Protein AF-A0A1E5IKQ6-F1 (afdb_monomer)

Sequence (135 aa):
MLVIFIKSCLIFHFSVSKIVLIKHIKYKVLSLKETKKMTLHEVLGFAAGSISMISFMPQVYKTWKIKSAKDVSIQMFILYTTSTFLWIIYGFFSNPKQPAIYMPNTVVLFLSITQVILKIKYDRRDKKAQKLKDN

Secondary structure (DSSP, 8-state):
-HHHHHHHHHHHHHHHHHHHHHHHHHHHHTTTT---PPPHHHHHHHHHHHHHHHHHHHHHHHHHHHT--TT--HHHHHHHHHHHHHHHHHHHHH-TT-HHHHHHHHHHHHHHHHHHHHHHHHHHHHHHHHHHH--

pLDDT: mean 79.87, std 16.92, range [45.34, 96.69]

Foldseek 3Di:
DVVVVVVVLVVVLVVVCVVLVVVVCVVVVVVPDDPDDQDPVLVVLQVVLVVLLVVLVVVLVVLVVVLHCPVPDLVVLVVLLVVLVVQLVCCCPVPVVRCSRNSSSVSSNVSSVSSNVSHVVSVVVVVVVVVVVVD

Mean predicted aligned error: 9.2 Å

Nearest PDB structures (foldseek):
  5nnv-assembly1_A  TM=3.806E-01  e=9.270E+00  Bacillus subtilis subsp. subtilis str. 168

Radius of gyration: 18.61 Å; Cα contacts (8 Å, |Δi|>4): 87; chains: 1; bounding box: 40×23×64 Å

InterPro domains:
  IPR006603 PQ-loop repeat [PF04193] (41-97)

Solvent-accessible surface area (backbone atoms only — not comparable to full-atom values): 7266 Å² total; per-residue (Å²): 108,65,71,54,46,52,48,45,49,50,49,42,47,53,48,51,47,45,52,52,43,51,52,47,43,53,59,42,64,76,52,75,82,68,89,77,72,87,46,73,67,52,52,50,32,44,49,55,29,49,52,54,43,58,68,52,48,60,56,49,50,48,33,62,73,72,64,45,35,85,92,54,64,60,65,60,33,49,52,47,29,54,50,25,51,49,41,30,52,48,23,52,73,77,37,68,90,46,55,45,58,22,56,38,29,53,54,44,29,53,54,26,51,50,41,46,52,49,34,56,52,30,52,53,51,54,54,52,57,50,57,64,71,77,107

Organism: Endomicrobium trichonymphae (NCBI:txid1408204)

Structure (mmCIF, N/CA/C/O backbone):
data_AF-A0A1E5IKQ6-F1
#
_entry.id   AF-A0A1E5IKQ6-F1
#
loop_
_atom_site.group_PDB
_atom_site.id
_atom_site.type_symbol
_atom_site.label_atom_id
_atom_site.label_alt_id
_atom_site.label_comp_id
_atom_site.label_asym_id
_atom_site.label_entity_id
_atom_site.label_seq_id
_atom_site.pdbx_PDB_ins_code
_atom_site.Cartn_x
_atom_site.Cartn_y
_atom_site.Cartn_z
_atom_site.occupancy
_atom_site.B_iso_or_equiv
_atom_site.auth_seq_id
_atom_site.auth_comp_id
_atom_site.auth_asym_id
_atom_site.auth_atom_id
_atom_si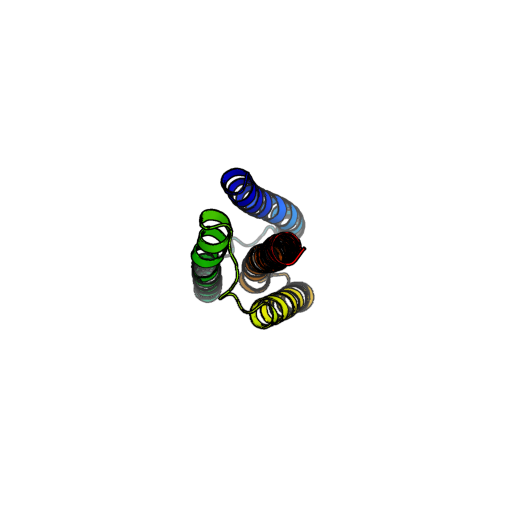te.pdbx_PDB_model_num
ATOM 1 N N . MET A 1 1 ? -16.697 10.843 0.343 1.00 45.34 1 MET A N 1
ATOM 2 C CA . MET A 1 1 ? -15.343 10.912 0.945 1.00 45.34 1 MET A CA 1
ATOM 3 C C . MET A 1 1 ? -14.410 9.762 0.547 1.00 45.34 1 MET A C 1
ATOM 5 O O . MET A 1 1 ? -13.370 10.090 0.015 1.00 45.34 1 MET A O 1
ATOM 9 N N . LEU A 1 2 ? -14.712 8.457 0.709 1.00 47.72 2 LEU A N 1
ATOM 10 C CA . LEU A 1 2 ? -13.787 7.401 0.221 1.00 47.72 2 LEU A CA 1
ATOM 11 C C . LEU A 1 2 ? -13.898 7.113 -1.274 1.00 47.72 2 LEU A C 1
ATOM 13 O O . LEU A 1 2 ? -12.893 6.835 -1.889 1.00 47.72 2 LEU A O 1
ATOM 17 N N . VAL A 1 3 ? -15.068 7.250 -1.900 1.00 47.50 3 VAL A N 1
ATOM 18 C CA . VAL A 1 3 ? -15.133 7.237 -3.377 1.00 47.50 3 VAL A CA 1
ATOM 19 C C . VAL A 1 3 ? -14.344 8.418 -3.954 1.00 47.50 3 VAL A C 1
ATOM 21 O O . VAL A 1 3 ? -13.674 8.272 -4.965 1.00 47.50 3 VAL A O 1
ATOM 24 N N . ILE A 1 4 ? -14.351 9.560 -3.254 1.00 51.94 4 ILE A N 1
ATOM 25 C CA . ILE A 1 4 ? -13.492 10.711 -3.558 1.00 51.94 4 ILE A CA 1
ATOM 26 C C . ILE A 1 4 ? -12.031 10.366 -3.266 1.00 51.94 4 ILE A C 1
ATOM 28 O O . ILE A 1 4 ? -11.209 10.659 -4.099 1.00 51.94 4 ILE A O 1
ATOM 32 N N . PHE A 1 5 ? -11.705 9.677 -2.171 1.00 55.28 5 PHE A N 1
ATOM 33 C CA . PHE A 1 5 ? -10.342 9.259 -1.827 1.00 55.28 5 PHE A CA 1
ATOM 34 C C . PHE A 1 5 ? -9.781 8.180 -2.765 1.00 55.28 5 PHE A C 1
ATOM 36 O O . PHE A 1 5 ? -8.622 8.252 -3.123 1.00 55.28 5 PHE A O 1
ATOM 43 N N . ILE A 1 6 ? -10.587 7.218 -3.218 1.00 55.28 6 ILE A N 1
ATOM 44 C CA . ILE A 1 6 ? -10.227 6.206 -4.220 1.00 55.28 6 ILE A CA 1
ATOM 45 C C . ILE A 1 6 ? -10.099 6.872 -5.586 1.00 55.28 6 ILE A C 1
ATOM 47 O O . ILE A 1 6 ? -9.119 6.622 -6.275 1.00 55.28 6 ILE A O 1
ATOM 51 N N . LYS A 1 7 ? -11.020 7.774 -5.962 1.00 53.00 7 LYS A N 1
ATOM 52 C CA . LYS A 1 7 ? -10.835 8.633 -7.139 1.00 53.00 7 LYS A CA 1
ATOM 53 C C . LYS A 1 7 ? -9.589 9.500 -6.993 1.00 53.00 7 LYS A C 1
ATOM 55 O O . LYS A 1 7 ? -8.869 9.624 -7.962 1.00 53.00 7 LYS A O 1
ATOM 60 N N . SER A 1 8 ? -9.278 10.027 -5.813 1.00 48.84 8 SER A N 1
ATOM 61 C CA . SER A 1 8 ? -8.071 10.804 -5.529 1.00 48.84 8 SER A CA 1
ATOM 62 C C . SER A 1 8 ? -6.824 9.933 -5.518 1.00 48.84 8 SER A C 1
ATOM 64 O O . SER A 1 8 ? -5.802 10.421 -5.948 1.00 48.84 8 SER A O 1
ATOM 66 N N . CYS A 1 9 ? -6.882 8.662 -5.113 1.00 49.69 9 CYS A N 1
ATOM 67 C CA . CYS A 1 9 ? -5.793 7.690 -5.224 1.00 49.69 9 CYS A CA 1
ATOM 68 C C . CYS A 1 9 ? -5.597 7.242 -6.671 1.00 49.69 9 CYS A C 1
ATOM 70 O O . CYS A 1 9 ? -4.464 7.043 -7.078 1.00 49.69 9 CYS A O 1
ATOM 72 N N . LEU A 1 10 ? -6.666 7.133 -7.464 1.00 56.94 10 LEU A N 1
ATOM 73 C CA . LEU A 1 10 ? -6.601 6.914 -8.909 1.00 56.94 10 LEU A CA 1
ATOM 74 C C . LEU A 1 10 ? -6.054 8.157 -9.622 1.00 56.94 10 LEU A C 1
ATOM 76 O O . LEU A 1 10 ? -5.162 8.034 -10.447 1.00 56.94 10 LEU A O 1
ATOM 80 N N . ILE A 1 11 ? -6.511 9.359 -9.266 1.00 57.28 11 ILE A N 1
ATOM 81 C CA . ILE A 1 11 ? -5.989 10.645 -9.752 1.00 57.28 11 ILE A CA 1
ATOM 82 C C . ILE A 1 11 ? -4.540 10.823 -9.299 1.00 57.28 11 ILE A C 1
ATOM 84 O O . ILE A 1 11 ? -3.726 11.284 -10.079 1.00 57.28 11 ILE A O 1
ATOM 88 N N . PHE A 1 12 ? -4.184 10.416 -8.082 1.00 55.34 12 PHE A N 1
ATOM 89 C CA . PHE A 1 12 ? -2.821 10.427 -7.559 1.00 55.34 12 PHE A CA 1
ATOM 90 C C . PHE A 1 12 ? -1.963 9.364 -8.244 1.00 55.34 12 PHE A C 1
ATOM 92 O O . PHE A 1 12 ? -0.827 9.654 -8.582 1.00 55.34 12 PHE A O 1
ATOM 99 N N . HIS A 1 13 ? -2.502 8.184 -8.559 1.00 57.78 13 HIS A N 1
ATOM 100 C CA . HIS A 1 13 ? -1.867 7.215 -9.446 1.00 57.78 13 HIS A CA 1
ATOM 101 C C . HIS A 1 13 ? -1.620 7.851 -10.811 1.00 57.78 13 HIS A C 1
ATOM 103 O O . HIS A 1 13 ? -0.499 7.780 -11.285 1.00 57.78 13 HIS A O 1
ATOM 109 N N . PHE A 1 14 ? -2.589 8.552 -11.407 1.00 58.12 14 PHE A N 1
ATOM 110 C CA . PHE A 1 14 ? -2.395 9.281 -12.662 1.00 58.12 14 PHE A CA 1
ATOM 111 C C . PHE A 1 14 ? -1.416 10.460 -12.527 1.00 58.12 14 PHE A C 1
ATOM 113 O O . PHE A 1 14 ? -0.665 10.710 -13.461 1.00 58.12 14 PHE A O 1
ATOM 120 N N . SER A 1 15 ? -1.362 11.158 -11.391 1.00 53.94 15 SER A N 1
ATOM 121 C CA . SER A 1 15 ? -0.500 12.328 -11.154 1.00 53.94 15 SER A CA 1
ATOM 122 C C . SER A 1 15 ? 0.934 11.948 -10.800 1.00 53.94 15 SER A C 1
ATOM 124 O O . SER A 1 15 ? 1.864 12.528 -11.346 1.00 53.94 15 SER A O 1
ATOM 126 N N . VAL A 1 16 ? 1.146 10.943 -9.951 1.00 53.75 16 VAL A N 1
ATOM 127 C CA . VAL A 1 16 ? 2.465 10.352 -9.695 1.00 53.75 16 VAL A CA 1
ATOM 128 C C . VAL A 1 16 ? 2.931 9.578 -10.910 1.00 53.75 16 VAL A C 1
ATOM 130 O O . VAL A 1 16 ? 4.085 9.738 -11.288 1.00 53.75 16 VAL A O 1
ATOM 133 N N . SER A 1 17 ? 2.041 8.858 -11.603 1.00 53.09 17 SER A N 1
ATOM 134 C CA . SER A 1 17 ? 2.364 8.328 -12.928 1.00 53.09 17 SER A CA 1
ATOM 135 C C . SER A 1 17 ? 2.744 9.454 -13.868 1.00 53.09 17 SER A C 1
ATOM 137 O O . SER A 1 17 ? 3.720 9.271 -14.558 1.00 53.09 17 SER A O 1
ATOM 139 N N . LYS A 1 18 ? 2.093 10.629 -13.868 1.00 53.22 18 LYS A N 1
ATOM 140 C CA . LYS A 1 18 ? 2.504 11.792 -14.678 1.00 53.22 18 LYS A CA 1
ATOM 141 C C . LYS A 1 18 ? 3.843 12.389 -14.247 1.00 53.22 18 LYS A C 1
ATOM 143 O O . LYS A 1 18 ? 4.625 12.717 -15.118 1.00 53.22 18 LYS A O 1
ATOM 148 N N . ILE A 1 19 ? 4.151 12.526 -12.958 1.00 58.19 19 ILE A N 1
ATOM 149 C CA . ILE A 1 19 ? 5.435 13.073 -12.474 1.00 58.19 19 ILE A CA 1
ATOM 150 C C . ILE A 1 19 ? 6.582 12.100 -12.768 1.00 58.19 19 ILE A C 1
ATOM 152 O O . ILE A 1 19 ? 7.631 12.505 -13.269 1.00 58.19 19 ILE A O 1
ATOM 156 N N . VAL A 1 20 ? 6.365 10.807 -12.517 1.00 58.62 20 VAL A N 1
ATOM 157 C CA . VAL A 1 20 ? 7.281 9.728 -12.899 1.00 58.62 20 VAL A CA 1
ATO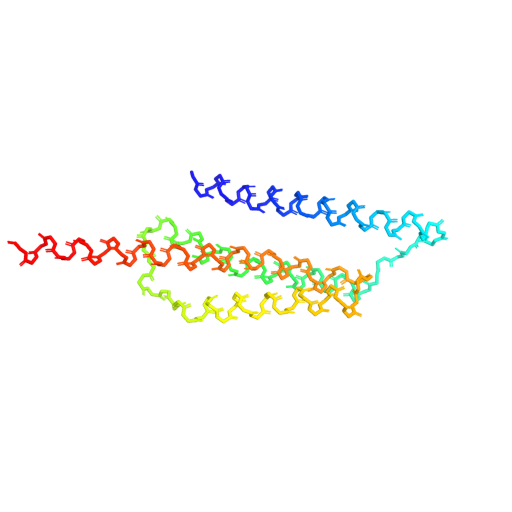M 158 C C . VAL A 1 20 ? 7.386 9.658 -14.413 1.00 58.62 20 VAL A C 1
ATOM 160 O O . VAL A 1 20 ? 8.496 9.570 -14.904 1.00 58.62 20 VAL A O 1
ATOM 163 N N . LEU A 1 21 ? 6.288 9.790 -15.157 1.00 53.88 21 LEU A N 1
ATOM 164 C CA . LEU A 1 21 ? 6.254 9.864 -16.618 1.00 53.88 21 LEU A CA 1
ATOM 165 C C . LEU A 1 21 ? 6.963 11.115 -17.125 1.00 53.88 21 LEU A C 1
ATOM 167 O O . LEU A 1 21 ? 7.616 11.010 -18.134 1.00 53.88 21 LEU A O 1
ATOM 171 N N . ILE A 1 22 ? 6.918 12.267 -16.456 1.00 59.22 22 ILE A N 1
ATOM 172 C CA . ILE A 1 22 ? 7.655 13.481 -16.846 1.00 59.22 22 ILE A CA 1
ATOM 173 C C . ILE A 1 22 ? 9.149 13.279 -16.599 1.00 59.22 22 ILE A C 1
ATOM 175 O O . ILE A 1 22 ? 9.960 13.600 -17.463 1.00 59.22 22 ILE A O 1
ATOM 179 N N . LYS A 1 23 ? 9.534 12.680 -15.465 1.00 60.72 23 LYS A N 1
ATOM 180 C CA . LYS A 1 23 ? 10.924 12.268 -15.214 1.00 60.72 23 LYS A CA 1
ATOM 181 C C . LYS A 1 23 ? 11.372 11.219 -16.233 1.00 60.72 23 LYS A C 1
ATOM 183 O O . LYS A 1 23 ? 12.447 11.345 -16.803 1.00 60.72 23 LYS A O 1
ATOM 188 N N . HIS A 1 24 ? 1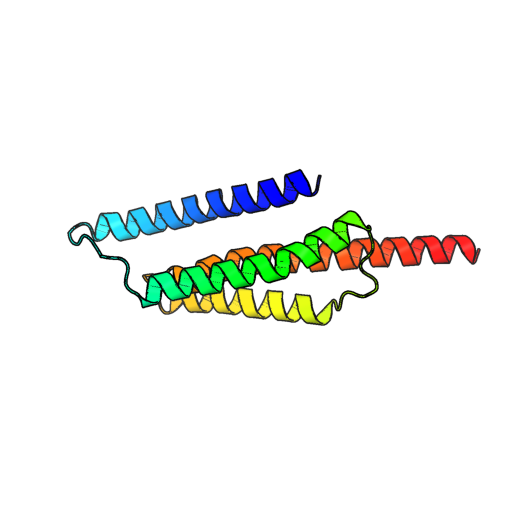0.534 10.231 -16.512 1.00 56.16 24 HIS A N 1
ATOM 189 C CA . HIS A 1 24 ? 10.777 9.152 -17.459 1.00 56.16 24 HIS A CA 1
ATOM 190 C C . HIS A 1 24 ? 10.798 9.673 -18.895 1.00 56.16 24 HIS A C 1
ATOM 192 O O . HIS A 1 24 ? 11.643 9.241 -19.652 1.00 56.16 24 HIS A O 1
ATOM 198 N N . ILE A 1 25 ? 9.964 10.651 -19.258 1.00 57.06 25 ILE A N 1
ATOM 199 C CA . ILE A 1 25 ? 9.994 11.398 -20.518 1.00 57.06 25 ILE A CA 1
ATOM 200 C C . ILE A 1 25 ? 11.280 12.200 -20.568 1.00 57.06 25 ILE A C 1
ATOM 202 O O . ILE A 1 25 ? 11.903 12.186 -21.601 1.00 57.06 25 ILE A O 1
ATOM 206 N N . LYS A 1 26 ? 11.763 12.820 -19.490 1.00 59.31 26 LYS A N 1
ATOM 207 C CA . LYS A 1 26 ? 13.067 13.498 -19.499 1.00 59.31 26 LYS A CA 1
ATOM 208 C C . LYS A 1 26 ? 14.222 12.508 -19.727 1.00 59.31 26 LYS A C 1
ATOM 210 O O . LYS A 1 26 ? 15.077 12.769 -20.563 1.00 59.31 26 LYS A O 1
ATOM 215 N N . TYR A 1 27 ? 14.200 11.343 -19.071 1.00 56.66 27 TYR A N 1
ATOM 216 C CA . TYR A 1 27 ? 15.156 10.245 -19.299 1.00 56.66 27 TYR A CA 1
ATOM 217 C C . TYR A 1 27 ? 15.013 9.590 -20.688 1.00 56.66 27 TYR A C 1
ATOM 219 O O . TYR A 1 27 ? 16.001 9.145 -21.262 1.00 56.66 27 TYR A O 1
ATOM 227 N N . LYS A 1 28 ? 13.796 9.542 -21.240 1.00 49.62 28 LYS A N 1
ATOM 228 C CA . LYS A 1 28 ? 13.452 8.951 -22.542 1.00 49.62 28 LYS A CA 1
ATOM 229 C C . LYS A 1 28 ? 13.685 9.927 -23.693 1.00 49.62 28 LYS A C 1
ATOM 231 O O . LYS A 1 28 ? 14.123 9.477 -24.737 1.00 49.62 28 LYS A O 1
ATOM 236 N N . VAL A 1 29 ? 13.479 11.231 -23.476 1.00 53.34 29 VAL A N 1
ATOM 237 C CA . VAL A 1 29 ? 13.814 12.374 -24.349 1.00 53.34 29 VAL A CA 1
ATOM 238 C C . VAL A 1 29 ? 15.325 12.441 -24.551 1.00 53.34 29 VAL A C 1
ATOM 240 O O . VAL A 1 29 ? 15.783 12.592 -25.676 1.00 53.34 29 VAL A O 1
ATOM 243 N N . LEU A 1 30 ? 16.098 12.173 -23.492 1.00 52.34 30 LEU A N 1
ATOM 244 C CA . LEU A 1 30 ? 17.551 11.979 -23.566 1.00 52.34 30 LEU A CA 1
ATOM 245 C C . LEU A 1 30 ? 17.980 10.662 -24.254 1.00 52.34 30 LEU A C 1
ATOM 247 O O . LEU A 1 30 ? 19.164 10.452 -24.484 1.00 52.34 30 LEU A O 1
ATOM 251 N N . SER A 1 31 ? 17.034 9.774 -24.574 1.00 48.25 31 SER A N 1
ATOM 252 C CA . SER A 1 31 ? 17.244 8.447 -25.170 1.00 48.25 31 SER A CA 1
ATOM 253 C C . SER A 1 31 ? 16.460 8.266 -26.488 1.00 48.25 31 SER A C 1
ATOM 255 O O . SER A 1 31 ? 16.291 7.131 -26.942 1.00 48.25 31 SER A O 1
ATOM 257 N N . LEU A 1 32 ? 15.951 9.352 -27.098 1.00 55.78 32 LEU A N 1
ATOM 258 C CA . LEU A 1 32 ? 15.088 9.333 -28.294 1.00 55.78 32 LEU A CA 1
ATOM 259 C C . LEU A 1 32 ? 15.842 8.939 -29.564 1.00 55.78 32 LEU A C 1
ATOM 261 O O . LEU A 1 32 ? 16.041 9.749 -30.467 1.00 55.78 32 LEU A O 1
ATOM 265 N N . LYS A 1 33 ? 16.209 7.668 -29.677 1.00 45.62 33 LYS A N 1
ATOM 266 C CA . LYS A 1 33 ? 16.419 7.063 -30.993 1.00 45.62 33 LYS A CA 1
ATOM 267 C C . LYS A 1 33 ? 15.969 5.613 -31.130 1.00 45.62 33 LYS A C 1
ATOM 269 O O . LYS A 1 33 ? 16.111 5.067 -32.213 1.00 45.62 33 LYS A O 1
ATOM 274 N N . GLU A 1 34 ? 15.342 5.01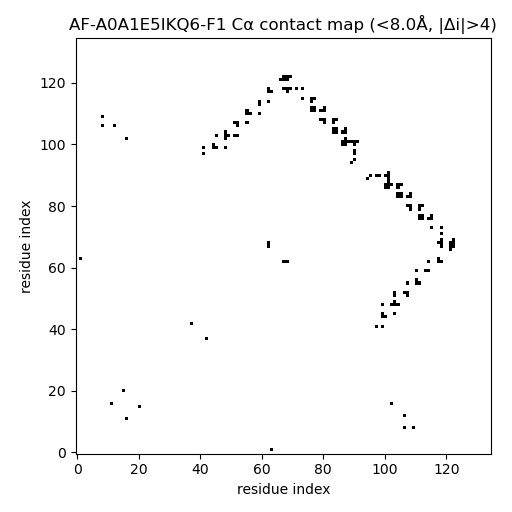9 -30.113 1.00 49.72 34 GLU A N 1
ATOM 275 C CA . GLU A 1 34 ? 14.744 3.686 -30.254 1.00 49.72 34 GLU A CA 1
ATOM 276 C C . GLU A 1 34 ? 13.278 3.636 -29.813 1.00 49.72 34 GLU A C 1
ATOM 278 O O . GLU A 1 34 ? 12.919 3.854 -28.651 1.00 49.72 34 GLU A O 1
ATOM 283 N N . THR A 1 35 ? 12.411 3.293 -30.762 1.00 48.12 35 THR A N 1
ATOM 284 C CA . THR A 1 35 ? 11.033 2.850 -30.550 1.00 48.12 35 THR A CA 1
ATOM 285 C C . THR A 1 35 ? 11.038 1.488 -29.850 1.00 48.12 35 THR A C 1
ATOM 287 O O . THR A 1 35 ? 10.894 0.434 -30.464 1.00 48.12 35 THR A O 1
ATOM 290 N N . LYS A 1 36 ? 11.217 1.498 -28.526 1.00 57.03 36 LYS A N 1
ATOM 291 C CA . LYS A 1 36 ? 11.217 0.282 -27.703 1.00 57.03 36 LYS A CA 1
ATOM 292 C C . LYS A 1 36 ? 9.835 -0.395 -27.746 1.00 57.03 36 LYS A C 1
ATOM 294 O O . LYS A 1 36 ? 8.879 0.114 -27.158 1.00 57.03 36 LYS A O 1
ATOM 299 N N . LYS A 1 37 ? 9.728 -1.538 -28.435 1.00 61.16 37 LYS A N 1
ATOM 300 C CA . LYS A 1 37 ? 8.590 -2.473 -28.326 1.00 61.16 37 LYS A CA 1
ATOM 301 C C . LYS A 1 37 ? 8.436 -2.898 -26.860 1.00 61.16 37 LYS A C 1
ATOM 303 O O . LYS A 1 37 ? 9.437 -3.231 -26.227 1.00 61.16 37 LYS A O 1
ATOM 308 N N . MET A 1 38 ? 7.204 -2.913 -26.338 1.00 65.06 38 MET A N 1
ATOM 309 C CA . MET A 1 38 ? 6.937 -3.508 -25.022 1.00 65.06 38 MET A CA 1
ATOM 310 C C . MET A 1 38 ? 7.327 -4.982 -25.055 1.00 65.06 38 MET A C 1
ATOM 312 O O . MET A 1 38 ? 6.859 -5.737 -25.909 1.00 65.06 38 MET A O 1
ATOM 316 N N . THR A 1 39 ? 8.198 -5.379 -24.136 1.00 84.25 39 THR A N 1
ATOM 317 C CA . THR A 1 39 ? 8.625 -6.775 -24.019 1.00 84.25 39 THR A CA 1
ATOM 318 C C . THR A 1 39 ? 7.566 -7.589 -23.275 1.00 84.25 39 THR A C 1
ATOM 320 O O . THR A 1 39 ? 6.812 -7.048 -22.464 1.00 84.25 39 THR A O 1
ATOM 323 N N . LEU A 1 40 ? 7.523 -8.906 -23.499 1.00 86.94 40 LEU A N 1
ATOM 324 C CA . LEU A 1 40 ? 6.621 -9.805 -22.765 1.00 86.94 40 LEU A CA 1
ATOM 325 C C . LEU A 1 40 ? 6.785 -9.661 -21.238 1.00 86.94 40 LEU A C 1
ATOM 327 O O . LEU A 1 40 ? 5.797 -9.649 -20.509 1.00 86.94 40 LEU A O 1
ATOM 331 N N . HIS A 1 41 ? 8.019 -9.466 -20.762 1.00 82.12 41 HIS A N 1
ATOM 332 C CA . HIS A 1 41 ? 8.318 -9.224 -19.348 1.00 82.12 41 HIS A CA 1
ATOM 333 C C . HIS A 1 41 ? 7.662 -7.947 -18.806 1.00 82.12 41 HIS A C 1
ATOM 335 O O . HIS A 1 41 ? 7.141 -7.954 -17.692 1.00 82.12 41 HIS A O 1
ATOM 341 N N . GLU A 1 42 ? 7.648 -6.859 -19.582 1.00 82.44 42 GLU A N 1
ATOM 342 C CA . GLU A 1 42 ? 6.999 -5.606 -19.176 1.00 82.44 42 GLU A CA 1
ATOM 343 C C . GLU A 1 42 ? 5.478 -5.786 -19.077 1.00 82.44 42 GLU A C 1
ATOM 345 O O . GLU A 1 42 ? 4.874 -5.345 -18.099 1.00 82.44 42 GLU A O 1
ATOM 350 N N . VAL A 1 43 ? 4.867 -6.497 -20.031 1.00 85.31 43 VAL A N 1
ATOM 351 C CA . VAL A 1 43 ? 3.426 -6.805 -20.008 1.00 85.31 43 VAL A CA 1
ATOM 352 C C . VAL A 1 43 ? 3.066 -7.657 -18.792 1.00 85.31 43 VAL A C 1
ATOM 354 O O . VAL A 1 43 ? 2.133 -7.318 -18.064 1.00 85.31 43 VAL A O 1
ATOM 357 N N . LEU A 1 44 ? 3.826 -8.724 -18.528 1.00 88.88 44 LEU A N 1
ATOM 358 C CA . LEU A 1 44 ? 3.611 -9.586 -17.365 1.00 88.88 44 LEU A CA 1
ATOM 359 C C . LEU A 1 44 ? 3.789 -8.823 -16.048 1.00 88.88 44 LEU A C 1
ATOM 361 O O . LEU A 1 44 ? 2.973 -8.980 -15.142 1.00 88.88 44 LEU A O 1
ATOM 365 N N . GLY A 1 45 ? 4.799 -7.955 -15.949 1.00 86.56 45 GLY A N 1
ATOM 366 C CA . GLY A 1 45 ? 5.026 -7.130 -14.763 1.00 86.56 45 GLY A CA 1
ATOM 367 C C . GLY A 1 45 ? 3.864 -6.173 -14.481 1.00 86.56 45 GLY A C 1
ATOM 368 O O . GLY A 1 45 ? 3.378 -6.098 -13.351 1.00 86.56 45 GLY A O 1
ATOM 369 N N . PHE A 1 46 ? 3.349 -5.492 -15.509 1.00 82.50 46 PHE A N 1
ATOM 370 C CA . PHE A 1 46 ? 2.174 -4.630 -15.355 1.00 82.50 46 PHE A CA 1
ATOM 371 C C . PHE A 1 46 ? 0.891 -5.415 -15.060 1.00 82.50 46 PHE A C 1
ATOM 373 O O . PHE A 1 46 ? 0.083 -4.963 -14.244 1.00 82.50 46 PHE A O 1
ATOM 380 N N . ALA A 1 47 ? 0.704 -6.590 -15.665 1.00 87.00 47 ALA A N 1
ATOM 381 C CA . ALA A 1 47 ? -0.439 -7.456 -15.386 1.00 87.00 47 ALA A CA 1
ATOM 382 C C . ALA A 1 47 ? -0.419 -7.955 -13.931 1.00 87.00 47 ALA A C 1
ATOM 384 O O . ALA A 1 47 ? -1.398 -7.773 -13.206 1.00 87.00 47 ALA A O 1
ATOM 385 N N . ALA A 1 48 ? 0.714 -8.490 -13.467 1.00 87.19 48 ALA A N 1
ATOM 386 C CA . ALA A 1 48 ? 0.898 -8.938 -12.086 1.00 87.19 48 ALA A CA 1
ATOM 387 C C . ALA A 1 48 ? 0.692 -7.793 -11.082 1.00 87.19 48 ALA A C 1
ATOM 389 O O . ALA A 1 48 ? 0.006 -7.951 -10.066 1.00 87.19 48 ALA A O 1
ATOM 390 N N . GLY A 1 49 ? 1.224 -6.610 -11.397 1.00 85.44 49 GLY A N 1
ATOM 391 C CA . GLY A 1 49 ? 1.011 -5.403 -10.611 1.00 85.44 49 GLY A CA 1
ATOM 392 C C . GLY A 1 49 ? -0.460 -4.983 -10.524 1.00 85.44 49 GLY A C 1
ATOM 393 O O . GLY A 1 49 ? -0.951 -4.642 -9.446 1.00 85.44 49 GLY A O 1
ATOM 394 N N . SER A 1 50 ? -1.185 -5.060 -11.641 1.00 82.69 50 SER A N 1
ATOM 395 C CA . SER A 1 50 ? -2.609 -4.714 -11.713 1.00 82.69 50 SER A CA 1
ATOM 396 C C . SER A 1 50 ? -3.474 -5.691 -10.919 1.00 82.69 50 SER A C 1
ATOM 398 O O . SER A 1 50 ? -4.335 -5.263 -10.152 1.00 82.69 50 SER A O 1
ATOM 400 N N . ILE A 1 51 ? -3.207 -6.994 -11.041 1.00 87.19 51 ILE A N 1
ATOM 401 C CA . ILE A 1 51 ? -3.884 -8.036 -10.257 1.00 87.19 51 ILE A CA 1
ATOM 402 C C . ILE A 1 51 ? -3.640 -7.807 -8.764 1.00 87.19 51 ILE A C 1
ATOM 404 O O . ILE A 1 51 ? -4.586 -7.813 -7.981 1.00 87.19 51 ILE A O 1
ATOM 408 N N . SER A 1 52 ? -2.394 -7.520 -8.374 1.00 84.94 52 SER A N 1
ATOM 409 C CA . SER A 1 52 ? -2.049 -7.237 -6.976 1.00 84.94 52 SER A CA 1
ATOM 410 C C . SER A 1 52 ? -2.859 -6.062 -6.423 1.00 84.94 52 SER A C 1
ATOM 412 O O . SER A 1 52 ? -3.456 -6.173 -5.357 1.00 84.94 52 SER A O 1
ATOM 414 N N . MET A 1 53 ? -2.959 -4.958 -7.170 1.00 82.69 53 MET A N 1
ATOM 415 C CA . MET A 1 53 ? -3.788 -3.807 -6.794 1.00 82.69 53 MET A CA 1
ATOM 416 C C . MET A 1 53 ? -5.271 -4.182 -6.635 1.00 82.69 53 MET A C 1
ATOM 418 O O . MET A 1 53 ? -5.898 -3.808 -5.638 1.00 82.69 53 MET A O 1
ATOM 422 N N . ILE A 1 54 ? -5.832 -4.920 -7.601 1.00 84.56 54 ILE A N 1
ATOM 423 C CA . ILE A 1 54 ? -7.238 -5.347 -7.582 1.00 84.56 54 ILE A CA 1
ATOM 424 C C . ILE A 1 54 ? -7.517 -6.232 -6.365 1.00 84.56 54 ILE A C 1
ATOM 426 O O . ILE A 1 54 ? -8.580 -6.097 -5.773 1.00 84.56 54 ILE A O 1
ATOM 430 N N . SER A 1 55 ? -6.567 -7.056 -5.923 1.00 84.19 55 SER A N 1
ATOM 431 C CA . SER A 1 55 ? -6.734 -7.907 -4.738 1.00 84.19 55 SER A CA 1
ATOM 432 C C . SER A 1 55 ? -6.888 -7.118 -3.428 1.00 84.19 55 SER A C 1
ATOM 434 O O . SER A 1 55 ? -7.652 -7.527 -2.554 1.00 84.19 55 SER A O 1
ATOM 436 N N . PHE A 1 56 ? -6.229 -5.962 -3.273 1.00 81.69 56 PHE A N 1
ATOM 437 C CA . PHE A 1 56 ? -6.336 -5.148 -2.047 1.00 81.69 56 PHE A CA 1
ATOM 438 C C . PHE A 1 56 ? -7.563 -4.231 -2.017 1.00 81.69 56 PHE A C 1
ATOM 440 O O . PHE A 1 56 ? -8.065 -3.887 -0.941 1.00 81.69 56 PHE A O 1
ATOM 447 N N . MET A 1 57 ? -8.063 -3.821 -3.182 1.00 86.62 57 MET A N 1
ATOM 448 C CA . MET A 1 57 ? -9.126 -2.821 -3.280 1.00 86.62 57 MET A CA 1
ATOM 449 C C . MET A 1 57 ? -10.461 -3.246 -2.619 1.00 86.62 57 MET A C 1
ATOM 451 O O . MET A 1 57 ? -11.021 -2.429 -1.877 1.00 86.62 57 MET A O 1
ATOM 455 N N . PRO A 1 58 ? -10.965 -4.490 -2.781 1.00 88.25 58 PRO A N 1
ATOM 456 C CA . PRO A 1 58 ? -12.175 -4.963 -2.111 1.00 88.25 58 PRO A CA 1
ATOM 457 C C . PRO A 1 58 ? -12.084 -4.870 -0.591 1.00 88.25 58 PRO A C 1
ATOM 459 O O . PRO A 1 58 ? -13.055 -4.480 0.059 1.00 88.25 58 PRO A O 1
ATOM 462 N N . GLN A 1 59 ? -10.913 -5.169 -0.022 1.00 92.38 59 GLN A N 1
ATOM 463 C CA . GLN A 1 59 ? -10.709 -5.155 1.423 1.00 92.38 59 GLN A CA 1
ATOM 464 C C . GLN A 1 59 ? -10.778 -3.729 1.984 1.00 92.38 59 GLN A C 1
ATOM 466 O O . GLN A 1 59 ? -11.493 -3.481 2.957 1.00 92.38 59 GLN A O 1
ATOM 471 N N . VAL A 1 60 ? -10.108 -2.768 1.336 1.00 91.62 60 VAL A N 1
ATOM 472 C CA . VAL A 1 60 ? -10.166 -1.342 1.718 1.00 91.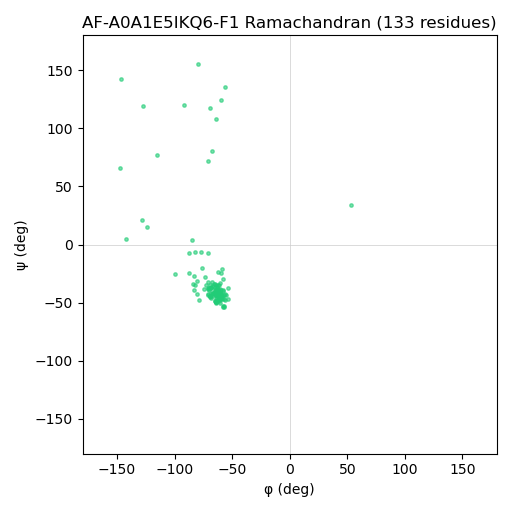62 60 VAL A CA 1
ATOM 473 C C . VAL A 1 60 ? -11.588 -0.798 1.584 1.00 91.62 60 VAL A C 1
ATOM 475 O O . VAL A 1 60 ? -12.102 -0.130 2.488 1.00 91.62 60 VAL A O 1
ATOM 478 N N . TYR A 1 61 ? -12.257 -1.124 0.475 1.00 91.44 61 TYR A N 1
ATOM 479 C CA . TYR A 1 61 ? -13.638 -0.722 0.237 1.00 91.44 61 TYR A CA 1
ATOM 480 C C . TYR A 1 61 ? -14.586 -1.283 1.302 1.00 91.44 61 TYR A C 1
ATOM 482 O O . TYR A 1 61 ? -15.381 -0.526 1.866 1.00 91.44 61 TYR A O 1
ATOM 490 N N . LYS A 1 62 ? -14.480 -2.579 1.624 1.00 92.50 62 LYS A N 1
ATOM 491 C CA . LYS A 1 62 ? -15.306 -3.240 2.639 1.00 92.50 62 LYS A CA 1
ATOM 492 C C . LYS A 1 62 ? -15.147 -2.564 3.996 1.00 92.50 62 LYS A C 1
ATOM 494 O O . LYS A 1 62 ? -16.151 -2.127 4.551 1.00 92.50 62 LYS A O 1
ATOM 499 N N . THR A 1 63 ? -13.914 -2.397 4.484 1.00 94.19 63 THR A N 1
ATOM 500 C CA . THR A 1 63 ? -13.620 -1.757 5.780 1.00 94.19 63 THR A CA 1
ATOM 501 C C . THR A 1 63 ? -14.221 -0.358 5.877 1.00 94.19 63 THR A C 1
ATOM 503 O O . THR A 1 63 ? -14.839 0.003 6.881 1.00 94.19 63 THR A O 1
ATOM 506 N N . TRP A 1 64 ? -14.110 0.435 4.811 1.00 92.62 64 TRP A N 1
ATOM 507 C CA . TRP A 1 64 ? -14.737 1.748 4.794 1.00 92.62 64 TRP A CA 1
ATOM 508 C C . TRP A 1 64 ? -16.261 1.699 4.692 1.00 92.62 64 TRP A C 1
ATOM 510 O O . TRP A 1 64 ? -16.920 2.544 5.301 1.00 92.62 64 TRP A O 1
ATOM 520 N N . LYS A 1 65 ? -16.837 0.778 3.913 1.00 92.31 65 LYS A N 1
ATOM 521 C CA . LYS A 1 65 ? -18.291 0.668 3.738 1.00 92.31 65 LYS A CA 1
ATOM 522 C C . LYS A 1 65 ? -18.957 0.301 5.060 1.00 92.31 65 LYS A C 1
ATOM 524 O O . LYS A 1 65 ? -19.872 0.998 5.483 1.00 92.31 65 LYS A O 1
ATOM 529 N N . ILE A 1 66 ? -18.444 -0.725 5.737 1.00 95.06 66 ILE A N 1
ATOM 530 C CA . ILE A 1 66 ? -19.015 -1.233 6.993 1.00 95.06 66 ILE A CA 1
ATOM 531 C C . ILE A 1 66 ? -18.577 -0.426 8.225 1.00 95.06 66 ILE A C 1
ATOM 533 O O . ILE A 1 66 ? -19.069 -0.664 9.322 1.00 95.06 66 ILE A O 1
ATOM 537 N N . LYS A 1 67 ? -17.650 0.532 8.061 1.00 93.31 67 LYS A N 1
ATOM 538 C CA . LYS A 1 67 ? -17.092 1.362 9.147 1.00 93.31 67 LYS A CA 1
ATOM 539 C C . LYS A 1 67 ? -16.533 0.537 10.311 1.00 93.31 67 LYS A C 1
ATOM 541 O O . LYS A 1 67 ? -16.645 0.949 11.465 1.00 93.31 67 LYS A O 1
ATOM 546 N N . SER A 1 68 ? -15.964 -0.622 10.005 1.00 93.25 68 SER A N 1
ATOM 547 C CA . SER A 1 68 ? -15.385 -1.538 10.979 1.00 93.25 68 SER A CA 1
ATOM 548 C C . SER A 1 68 ? -14.195 -2.255 10.363 1.00 93.25 68 SER A C 1
ATOM 550 O O . SER A 1 68 ? -14.203 -2.601 9.181 1.00 93.25 68 SER A O 1
ATOM 552 N N . ALA A 1 69 ? -13.169 -2.457 11.182 1.00 94.31 69 ALA A N 1
ATOM 553 C CA . ALA A 1 69 ? -11.941 -3.142 10.814 1.00 94.31 69 ALA A CA 1
ATOM 554 C C . ALA A 1 69 ? -11.588 -4.254 11.814 1.00 94.31 69 ALA A C 1
ATOM 556 O O . ALA A 1 69 ? -10.421 -4.627 11.912 1.00 94.31 69 ALA A O 1
ATOM 557 N N . LYS A 1 70 ? -12.564 -4.758 12.587 1.00 92.19 70 LYS A N 1
ATOM 558 C CA . LYS A 1 70 ? -12.323 -5.725 13.674 1.00 92.19 70 LYS A CA 1
ATOM 559 C C . LYS A 1 70 ? -11.541 -6.949 13.197 1.00 92.19 70 LYS A C 1
ATOM 561 O O . LYS A 1 70 ? -10.503 -7.245 13.775 1.00 92.19 70 LYS A O 1
ATOM 566 N N . ASP A 1 71 ? -11.946 -7.518 12.065 1.00 90.56 71 ASP A N 1
ATOM 567 C CA . ASP A 1 71 ? -11.347 -8.738 11.501 1.00 90.56 71 ASP A CA 1
ATOM 568 C C . ASP A 1 71 ? -10.102 -8.472 10.636 1.00 90.56 71 ASP A C 1
ATOM 570 O O . ASP A 1 71 ? -9.557 -9.375 10.006 1.00 90.56 71 ASP A O 1
ATOM 574 N N . VAL A 1 72 ? -9.651 -7.217 10.547 1.00 93.88 72 VAL A N 1
ATOM 575 C CA . VAL A 1 72 ? -8.489 -6.844 9.734 1.00 93.88 72 VAL A CA 1
ATOM 576 C C . VAL A 1 72 ? -7.227 -6.908 10.583 1.00 93.88 72 VAL A C 1
ATOM 578 O O . VAL A 1 72 ? -7.092 -6.161 11.553 1.00 93.88 72 VAL A O 1
ATOM 581 N N . SER A 1 73 ? -6.267 -7.745 10.186 1.00 95.06 73 SER A N 1
ATOM 582 C CA . SER A 1 73 ? -4.938 -7.772 10.804 1.00 95.06 73 SER A CA 1
ATOM 583 C C . SER A 1 73 ? -4.160 -6.499 10.464 1.00 95.06 73 SER A C 1
ATOM 585 O O . SER A 1 73 ? -3.843 -6.242 9.302 1.00 95.06 73 SER A O 1
ATOM 587 N N . ILE A 1 74 ? -3.816 -5.705 11.482 1.00 94.81 74 ILE A N 1
ATOM 588 C CA . ILE A 1 74 ? -2.972 -4.518 11.291 1.00 94.81 74 ILE A CA 1
ATOM 589 C C . ILE A 1 74 ? -1.533 -4.909 10.934 1.00 94.81 74 ILE A C 1
ATOM 591 O O . ILE A 1 74 ? -0.906 -4.246 10.112 1.00 94.81 74 ILE A O 1
ATOM 595 N N . GLN A 1 75 ? -1.033 -6.015 11.496 1.00 96.56 75 GLN A N 1
ATOM 596 C CA . GLN A 1 75 ? 0.322 -6.517 11.268 1.00 96.56 75 GLN A CA 1
ATOM 597 C C . GLN A 1 75 ? 0.543 -6.859 9.794 1.00 96.56 75 GLN A C 1
ATOM 599 O O . GLN A 1 75 ? 1.559 -6.474 9.222 1.00 96.56 75 GLN A O 1
ATOM 604 N N . MET A 1 76 ? -0.443 -7.502 9.159 1.00 95.06 76 MET A N 1
ATOM 605 C CA . MET A 1 76 ? -0.406 -7.819 7.731 1.00 95.06 76 MET A CA 1
ATOM 606 C C . MET A 1 76 ? -0.201 -6.556 6.883 1.00 95.06 76 MET A C 1
ATOM 608 O O . MET A 1 76 ? 0.670 -6.512 6.018 1.00 95.06 76 MET A O 1
ATOM 612 N N . PHE A 1 77 ? -0.970 -5.499 7.156 1.00 94.25 77 PHE A N 1
ATOM 613 C CA . PHE A 1 77 ? -0.884 -4.256 6.390 1.00 94.25 77 PHE A CA 1
ATOM 614 C C . PHE A 1 77 ? 0.373 -3.432 6.701 1.00 94.25 77 PHE A C 1
ATOM 616 O O . PHE A 1 77 ? 0.865 -2.739 5.810 1.00 94.25 77 PHE A O 1
ATOM 623 N N . ILE A 1 78 ? 0.936 -3.536 7.909 1.00 95.88 78 ILE A N 1
ATOM 624 C CA . ILE A 1 78 ? 2.259 -2.974 8.225 1.00 95.88 78 ILE A CA 1
ATOM 625 C C . ILE A 1 78 ? 3.338 -3.681 7.398 1.00 95.88 78 ILE A C 1
ATOM 627 O O . ILE A 1 78 ? 4.102 -3.008 6.712 1.00 95.88 78 ILE A O 1
ATOM 631 N N . LEU A 1 79 ? 3.351 -5.018 7.382 1.00 96.50 79 LEU A N 1
ATOM 632 C CA . LEU A 1 79 ? 4.305 -5.794 6.585 1.00 96.50 79 LEU A CA 1
ATOM 633 C C . LEU A 1 79 ? 4.186 -5.484 5.0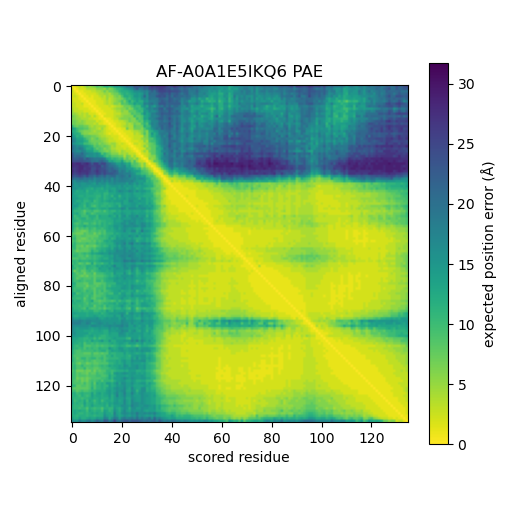89 1.00 96.50 79 LEU A C 1
ATOM 635 O O . LEU A 1 79 ? 5.204 -5.266 4.435 1.00 96.50 79 LEU A O 1
ATOM 639 N N . TYR A 1 80 ? 2.966 -5.379 4.551 1.00 93.44 80 TYR A N 1
ATOM 640 C CA . TYR A 1 80 ? 2.767 -4.957 3.160 1.00 93.44 80 TYR A CA 1
ATOM 641 C C . TYR A 1 80 ? 3.286 -3.545 2.893 1.00 93.44 80 TYR A C 1
ATOM 643 O O . TYR A 1 80 ? 3.926 -3.316 1.868 1.00 93.44 80 TYR A O 1
ATOM 651 N N . THR A 1 81 ? 3.047 -2.604 3.807 1.00 95.12 81 THR A N 1
ATOM 652 C CA . THR A 1 81 ? 3.538 -1.224 3.682 1.00 95.12 81 THR A CA 1
ATOM 653 C C . THR A 1 81 ? 5.065 -1.202 3.635 1.00 95.12 81 THR A C 1
ATOM 655 O O . THR A 1 81 ? 5.643 -0.618 2.723 1.00 95.12 81 THR A O 1
ATOM 658 N N . THR A 1 82 ? 5.734 -1.899 4.555 1.00 96.69 82 THR A N 1
ATOM 659 C CA . THR A 1 82 ? 7.199 -1.983 4.577 1.00 96.69 82 THR A CA 1
ATOM 660 C C . THR A 1 82 ? 7.745 -2.690 3.339 1.00 96.69 82 THR A C 1
ATOM 662 O O . THR A 1 82 ? 8.668 -2.191 2.702 1.00 96.69 82 THR A O 1
ATOM 665 N N . SER A 1 83 ? 7.156 -3.825 2.955 1.00 95.69 83 SER A N 1
ATOM 666 C CA . SER A 1 83 ? 7.592 -4.602 1.791 1.00 95.69 83 SER A CA 1
ATOM 667 C C . SER A 1 83 ? 7.491 -3.793 0.497 1.00 95.69 83 SER A C 1
ATOM 669 O O . SER A 1 83 ? 8.465 -3.682 -0.244 1.00 95.69 83 SER A O 1
ATOM 671 N N . THR A 1 84 ? 6.338 -3.175 0.240 1.00 93.62 84 THR A N 1
ATOM 672 C CA . THR A 1 84 ? 6.120 -2.380 -0.978 1.00 93.62 84 THR A CA 1
ATOM 673 C C . THR A 1 84 ? 6.995 -1.130 -1.009 1.00 93.62 84 THR A C 1
ATOM 675 O O . THR A 1 84 ? 7.516 -0.783 -2.067 1.00 93.62 84 THR A O 1
ATOM 678 N N . PHE A 1 85 ? 7.242 -0.497 0.141 1.00 94.56 85 PHE A N 1
ATOM 679 C CA . PHE A 1 85 ? 8.194 0.606 0.257 1.00 94.56 85 PHE A CA 1
ATOM 680 C C . PHE A 1 85 ? 9.619 0.185 -0.132 1.00 94.56 85 PHE A C 1
ATOM 682 O O . PHE A 1 85 ? 10.263 0.860 -0.938 1.00 94.56 85 PHE A O 1
ATOM 689 N N . LEU A 1 86 ? 10.086 -0.966 0.363 1.00 94.38 86 LEU A N 1
ATOM 690 C CA . LEU A 1 86 ? 11.390 -1.521 -0.008 1.00 94.38 86 LEU A CA 1
ATOM 691 C C . LEU A 1 86 ? 11.465 -1.868 -1.501 1.00 94.38 86 LEU A C 1
ATOM 693 O O . LEU A 1 86 ? 12.468 -1.558 -2.139 1.00 94.38 86 LEU A O 1
ATOM 697 N N . TRP A 1 87 ? 10.406 -2.433 -2.087 1.00 93.00 87 TRP A N 1
ATOM 698 C CA . TRP A 1 87 ? 10.342 -2.715 -3.527 1.00 93.00 87 TRP A CA 1
ATOM 699 C C . TRP A 1 87 ? 10.408 -1.459 -4.396 1.00 93.00 87 TRP A C 1
ATOM 701 O O . TRP A 1 87 ? 11.019 -1.488 -5.465 1.00 93.00 87 TRP A O 1
ATOM 711 N N . ILE A 1 88 ? 9.804 -0.354 -3.951 1.00 89.50 88 ILE A N 1
ATOM 712 C CA . ILE A 1 88 ? 9.898 0.9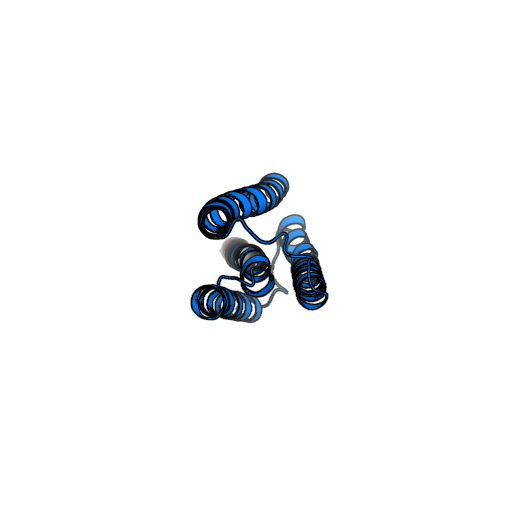33 -4.651 1.00 89.50 88 ILE A CA 1
ATOM 713 C C . ILE A 1 88 ? 11.343 1.428 -4.639 1.00 89.50 88 ILE A C 1
ATOM 715 O O . ILE A 1 88 ? 11.862 1.778 -5.697 1.00 89.50 88 ILE A O 1
ATOM 719 N N . ILE A 1 89 ? 12.000 1.416 -3.472 1.00 91.00 89 ILE A N 1
ATOM 720 C CA . ILE A 1 89 ? 13.413 1.799 -3.332 1.00 91.00 89 ILE A CA 1
ATOM 721 C C . ILE A 1 89 ? 14.279 0.917 -4.236 1.00 91.00 89 ILE A C 1
ATOM 723 O O . ILE A 1 89 ? 14.999 1.425 -5.093 1.00 91.00 89 ILE A O 1
ATOM 727 N N . TYR A 1 90 ? 14.158 -0.402 -4.099 1.00 89.19 90 TYR A N 1
ATOM 728 C CA . TYR A 1 90 ? 14.918 -1.370 -4.881 1.00 89.19 90 TYR A CA 1
ATOM 729 C C . TYR A 1 90 ? 14.718 -1.176 -6.390 1.00 89.19 90 TYR A C 1
ATOM 731 O O . TYR A 1 90 ? 15.683 -1.004 -7.128 1.00 89.19 90 TYR A O 1
ATOM 739 N N . GLY A 1 91 ? 13.469 -1.136 -6.863 1.00 86.94 91 GLY A N 1
ATOM 740 C CA . GLY A 1 91 ? 13.171 -0.985 -8.286 1.00 86.94 91 GLY A CA 1
ATOM 741 C C . GLY A 1 91 ? 13.673 0.342 -8.857 1.00 86.94 91 GLY A C 1
ATOM 742 O O . GLY A 1 91 ? 14.187 0.372 -9.977 1.00 86.94 91 GLY A O 1
ATOM 743 N N . PHE A 1 92 ? 13.570 1.425 -8.083 1.00 84.50 92 PHE A N 1
ATOM 744 C CA . PHE A 1 92 ? 14.030 2.745 -8.503 1.00 84.50 92 PHE A CA 1
ATOM 745 C C . PHE A 1 92 ? 15.557 2.816 -8.641 1.00 84.50 92 PHE A C 1
ATOM 747 O O . PHE A 1 92 ? 16.046 3.369 -9.625 1.00 84.50 92 PHE A O 1
ATOM 754 N N . PHE A 1 93 ? 16.308 2.240 -7.695 1.00 83.12 93 PHE A N 1
ATOM 755 C CA . PHE A 1 93 ? 17.774 2.286 -7.709 1.00 83.12 93 PHE A CA 1
ATOM 756 C C . PHE A 1 93 ? 18.415 1.210 -8.590 1.00 83.12 93 PHE A C 1
ATOM 758 O O . PHE A 1 93 ? 19.387 1.500 -9.283 1.00 83.12 93 PHE A O 1
ATOM 765 N N . SER A 1 94 ? 17.889 -0.015 -8.602 1.00 79.94 94 SER A N 1
ATOM 766 C CA . SER A 1 94 ? 18.507 -1.130 -9.329 1.00 79.94 94 SER A CA 1
ATOM 767 C C . SER A 1 94 ? 18.162 -1.142 -10.815 1.00 79.94 94 SER A C 1
ATOM 769 O O . SER A 1 94 ? 18.997 -1.528 -11.626 1.00 79.94 94 SER A O 1
ATOM 771 N N . ASN A 1 95 ? 16.945 -0.742 -11.198 1.00 75.75 95 ASN A N 1
ATOM 772 C CA . ASN A 1 95 ? 16.476 -0.849 -12.582 1.00 75.75 95 ASN A CA 1
ATOM 773 C C . ASN A 1 95 ? 15.521 0.298 -12.965 1.00 75.75 95 ASN A C 1
ATOM 775 O O . ASN A 1 95 ? 14.358 0.056 -13.300 1.00 75.75 95 ASN A O 1
ATOM 779 N N . PRO A 1 96 ? 15.996 1.559 -13.022 1.00 72.31 96 PRO A N 1
ATOM 780 C CA . PRO A 1 96 ? 15.142 2.719 -13.307 1.00 72.31 96 PRO A CA 1
ATOM 781 C C . PRO A 1 96 ? 14.430 2.643 -14.672 1.00 72.31 96 PRO A C 1
ATOM 783 O O . PRO A 1 96 ? 13.360 3.229 -14.857 1.00 72.31 96 PRO A O 1
ATOM 786 N N . LYS A 1 97 ? 14.992 1.880 -15.623 1.00 73.88 97 LYS A N 1
ATOM 787 C CA . LYS A 1 97 ? 14.426 1.627 -16.960 1.00 73.88 97 LYS A CA 1
ATOM 788 C C . LYS A 1 97 ? 13.280 0.599 -16.974 1.00 73.88 97 LYS A C 1
ATOM 790 O O . LYS A 1 97 ? 12.672 0.424 -18.027 1.00 73.88 97 LYS A O 1
ATOM 795 N N . GLN A 1 98 ? 12.982 -0.065 -15.852 1.00 79.50 98 GLN A N 1
ATOM 796 C CA . GLN A 1 98 ? 11.935 -1.089 -15.726 1.00 79.50 98 GLN A CA 1
ATOM 797 C C . GLN A 1 98 ? 10.817 -0.625 -14.770 1.00 79.50 98 GLN A C 1
ATOM 799 O O . GLN A 1 98 ? 10.748 -1.057 -13.617 1.00 79.50 98 GLN A O 1
ATOM 804 N N . PRO A 1 99 ? 9.912 0.262 -15.229 1.00 78.31 99 PRO A N 1
ATOM 805 C CA . PRO A 1 9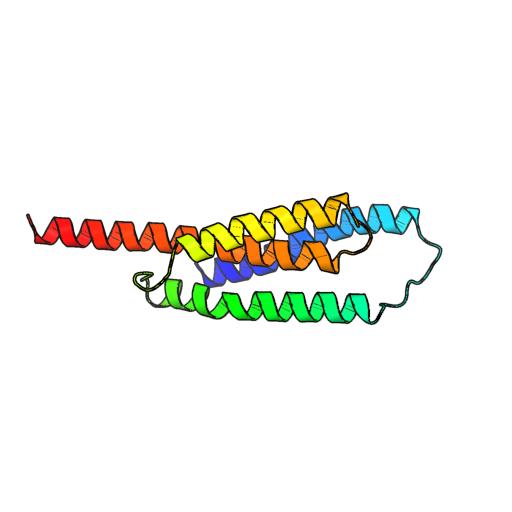9 ? 8.873 0.855 -14.382 1.00 78.31 99 PRO A CA 1
ATOM 806 C C . PRO A 1 99 ? 7.877 -0.155 -13.801 1.00 78.31 99 PRO A C 1
ATOM 808 O O . PRO A 1 99 ? 7.300 0.098 -12.744 1.00 78.31 99 PRO A O 1
ATOM 811 N N . ALA A 1 100 ? 7.718 -1.315 -14.443 1.00 82.81 100 ALA A N 1
ATOM 812 C CA . ALA A 1 100 ? 6.842 -2.388 -13.982 1.00 82.81 100 ALA A CA 1
ATOM 813 C C . ALA A 1 100 ? 7.205 -2.918 -12.578 1.00 82.81 100 ALA A C 1
ATOM 815 O O . ALA A 1 100 ? 6.343 -3.477 -11.908 1.00 82.81 100 ALA A O 1
ATOM 816 N N . ILE A 1 101 ? 8.442 -2.708 -12.105 1.00 82.44 101 ILE A N 1
ATOM 817 C CA . ILE A 1 101 ? 8.891 -3.155 -10.777 1.00 82.44 101 ILE A CA 1
ATOM 818 C C . ILE A 1 101 ? 8.385 -2.217 -9.670 1.00 82.44 101 ILE A C 1
ATOM 820 O O . ILE A 1 101 ? 7.851 -2.674 -8.662 1.00 82.44 101 ILE A O 1
ATOM 824 N N . TYR A 1 102 ? 8.525 -0.898 -9.833 1.00 84.44 102 TYR A N 1
ATOM 825 C CA . TYR A 1 102 ? 8.242 0.061 -8.754 1.00 84.44 102 TYR A CA 1
ATOM 826 C C . TYR A 1 102 ? 6.865 0.742 -8.866 1.00 84.44 102 TYR A C 1
ATOM 828 O O . TYR A 1 102 ? 6.299 1.146 -7.845 1.00 84.44 102 TYR A O 1
ATOM 836 N N . MET A 1 103 ? 6.277 0.853 -10.065 1.00 84.88 103 MET A N 1
ATOM 837 C CA . MET A 1 103 ? 4.979 1.529 -10.236 1.00 84.88 103 MET A CA 1
ATOM 838 C C . MET A 1 103 ? 3.816 0.813 -9.526 1.00 84.88 103 MET A C 1
ATOM 840 O O . MET A 1 103 ? 3.099 1.482 -8.779 1.00 84.88 103 MET A O 1
ATOM 844 N N . PRO A 1 104 ? 3.618 -0.513 -9.665 1.00 86.50 104 PRO A N 1
ATOM 845 C CA . PRO A 1 104 ? 2.507 -1.186 -8.991 1.00 86.50 104 PRO A CA 1
ATOM 846 C C . PRO A 1 104 ? 2.634 -1.162 -7.466 1.00 86.50 104 PRO A C 1
ATOM 848 O O . PRO A 1 104 ? 1.655 -0.916 -6.761 1.00 86.50 104 PRO A O 1
ATOM 851 N N . ASN A 1 105 ? 3.859 -1.330 -6.957 1.00 91.12 105 ASN A N 1
ATOM 852 C CA . ASN A 1 105 ? 4.155 -1.260 -5.526 1.00 91.12 105 ASN A CA 1
ATOM 853 C C . ASN A 1 105 ? 3.801 0.105 -4.927 1.00 91.12 105 ASN A C 1
ATOM 855 O O . ASN A 1 105 ? 3.321 0.167 -3.799 1.00 91.12 105 ASN A O 1
ATOM 859 N N . THR A 1 106 ? 3.939 1.187 -5.700 1.00 89.50 106 THR A N 1
ATOM 860 C CA . THR A 1 106 ? 3.500 2.523 -5.273 1.00 89.50 106 THR A CA 1
ATOM 861 C C . THR A 1 106 ? 2.005 2.537 -4.967 1.00 89.50 106 THR A C 1
ATOM 863 O O . THR A 1 106 ? 1.597 3.064 -3.939 1.00 89.50 106 THR A O 1
ATOM 866 N N . VAL A 1 107 ? 1.169 1.921 -5.805 1.00 87.50 107 VAL A N 1
ATOM 867 C CA . VAL A 1 107 ? -0.285 1.900 -5.573 1.00 87.50 107 VAL A CA 1
ATOM 868 C C . VAL A 1 107 ? -0.653 1.041 -4.373 1.00 87.50 107 VAL A C 1
ATOM 870 O O . VAL A 1 107 ? -1.468 1.454 -3.545 1.00 87.50 107 VAL A O 1
ATOM 873 N N . VAL A 1 108 ? -0.041 -0.139 -4.262 1.00 90.50 108 VAL A N 1
ATOM 874 C CA . VAL A 1 108 ? -0.278 -1.035 -3.127 1.00 90.50 108 VAL A CA 1
ATOM 875 C C . VAL A 1 108 ? 0.124 -0.358 -1.816 1.00 90.50 108 VAL A C 1
ATOM 877 O O . VAL A 1 108 ? -0.632 -0.454 -0.854 1.00 90.50 108 VAL A O 1
ATOM 880 N N . LEU A 1 109 ? 1.217 0.413 -1.799 1.00 92.12 109 LEU A N 1
ATOM 881 C CA . LEU A 1 109 ? 1.633 1.211 -0.645 1.00 92.12 109 LEU A CA 1
ATOM 882 C C . LEU A 1 109 ? 0.542 2.205 -0.202 1.00 92.12 109 LEU A C 1
ATOM 884 O O . LEU A 1 109 ? 0.241 2.318 0.986 1.00 92.12 109 LEU A O 1
ATOM 888 N N . PHE A 1 110 ? -0.111 2.903 -1.138 1.00 90.62 110 PHE A N 1
ATOM 889 C CA . PHE A 1 110 ? -1.224 3.797 -0.790 1.00 90.62 110 PHE A CA 1
ATOM 890 C C . PHE A 1 110 ? -2.427 3.040 -0.231 1.00 90.62 110 PHE A C 1
ATOM 892 O O . PHE A 1 110 ? -3.022 3.470 0.763 1.00 90.62 110 PHE A O 1
ATOM 899 N N . LEU A 1 111 ? -2.792 1.913 -0.845 1.00 90.38 111 LEU A N 1
ATOM 900 C CA . LEU A 1 111 ? -3.897 1.080 -0.369 1.00 90.38 111 LEU A CA 1
ATOM 901 C C . LEU A 1 111 ? -3.607 0.512 1.026 1.00 90.38 111 LEU A C 1
ATOM 903 O O . LEU A 1 111 ? -4.494 0.530 1.884 1.00 90.38 111 LEU A O 1
ATOM 907 N N . SER A 1 112 ? -2.373 0.074 1.286 1.00 94.12 112 SER A N 1
ATOM 908 C CA . SER A 1 112 ? -1.983 -0.495 2.574 1.00 94.12 112 SER A CA 1
ATOM 909 C C . SER A 1 112 ?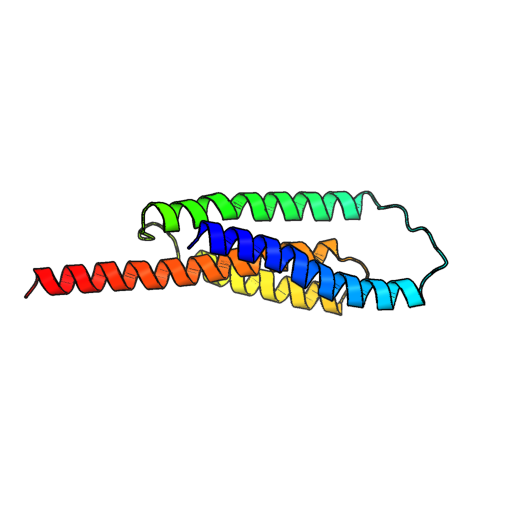 -1.964 0.557 3.682 1.00 94.12 112 SER A C 1
ATOM 911 O O . SER A 1 112 ? -2.563 0.329 4.733 1.00 94.12 112 SER A O 1
ATOM 913 N N . ILE A 1 113 ? -1.396 1.743 3.432 1.00 94.06 113 ILE A N 1
ATOM 914 C CA . ILE A 1 113 ? -1.422 2.874 4.377 1.00 94.06 113 ILE A CA 1
ATOM 915 C C . ILE A 1 113 ? -2.863 3.282 4.689 1.00 94.06 113 ILE A C 1
ATOM 917 O O . ILE A 1 113 ? -3.228 3.460 5.852 1.00 94.06 113 ILE A O 1
ATOM 921 N N . THR A 1 114 ? -3.708 3.388 3.660 1.00 93.00 114 THR A N 1
ATOM 922 C CA . THR A 1 114 ? -5.132 3.704 3.837 1.00 93.00 114 THR A CA 1
ATOM 923 C C . THR A 1 114 ? -5.791 2.705 4.771 1.00 93.00 114 THR A C 1
ATOM 925 O O . THR A 1 114 ? -6.551 3.094 5.660 1.00 93.00 114 THR A O 1
ATOM 928 N N . GLN A 1 115 ? -5.473 1.423 4.611 1.00 95.25 115 GLN A N 1
ATOM 929 C CA . GLN A 1 115 ? -6.071 0.401 5.441 1.00 95.25 115 GLN A CA 1
ATOM 930 C C . GLN A 1 115 ? -5.586 0.441 6.891 1.00 95.25 115 GLN A C 1
ATOM 932 O O . GLN A 1 115 ? -6.397 0.286 7.805 1.00 95.25 115 GLN A O 1
ATOM 937 N N . VAL A 1 116 ? -4.304 0.734 7.122 1.00 96.06 116 VAL A N 1
ATOM 938 C CA . VAL A 1 116 ? -3.770 0.979 8.472 1.00 96.06 116 VAL A CA 1
ATOM 939 C C . VAL A 1 116 ? -4.503 2.150 9.135 1.00 96.06 116 VAL A C 1
ATOM 941 O O . VAL A 1 116 ? -4.947 2.037 10.279 1.00 96.06 116 VAL A O 1
ATOM 944 N N . ILE A 1 117 ? -4.713 3.253 8.410 1.00 95.88 117 ILE A N 1
ATOM 945 C CA . ILE A 1 117 ? -5.440 4.423 8.924 1.00 95.88 117 ILE A CA 1
ATOM 946 C C . ILE A 1 117 ? -6.887 4.059 9.280 1.00 95.88 117 ILE A C 1
ATOM 948 O O . ILE A 1 117 ? -7.367 4.421 10.358 1.00 95.88 117 ILE A O 1
ATOM 952 N N . LEU A 1 118 ? -7.593 3.338 8.401 1.00 94.88 118 LEU A N 1
ATOM 953 C CA . LEU A 1 118 ? -8.967 2.901 8.659 1.00 94.88 118 LEU A CA 1
ATOM 954 C C . LEU A 1 118 ? -9.042 1.972 9.875 1.00 94.88 118 LEU A C 1
ATOM 956 O O . LEU A 1 118 ? -9.915 2.166 10.724 1.00 94.88 118 LEU A O 1
ATOM 960 N N . LYS A 1 119 ? -8.105 1.025 10.000 1.00 95.56 119 LYS A N 1
ATOM 961 C CA . LYS A 1 119 ? -8.002 0.119 11.148 1.00 95.56 119 LYS A CA 1
ATOM 962 C C . LYS A 1 119 ? -7.856 0.887 12.459 1.00 95.56 119 LYS A C 1
ATOM 964 O O . LYS A 1 119 ? -8.692 0.736 13.347 1.00 95.56 119 LYS A O 1
ATOM 969 N N . ILE A 1 120 ? -6.880 1.791 12.545 1.00 96.31 120 ILE A N 1
ATOM 970 C CA . ILE A 1 120 ? -6.647 2.610 13.746 1.00 96.31 120 ILE A CA 1
ATOM 971 C C . ILE A 1 120 ? -7.870 3.477 14.071 1.00 96.31 120 ILE A C 1
ATOM 973 O O . ILE A 1 120 ? -8.271 3.588 15.232 1.00 96.31 120 ILE A O 1
ATOM 977 N N . LYS A 1 121 ? -8.484 4.096 13.056 1.00 95.75 121 LYS A N 1
ATOM 978 C CA . LYS A 1 121 ? -9.647 4.971 13.238 1.00 95.75 121 LYS A CA 1
ATOM 979 C C . LYS A 1 121 ? -10.849 4.220 13.809 1.00 95.75 121 LYS A C 1
ATOM 981 O O . LYS A 1 121 ? -11.480 4.719 14.743 1.00 95.75 121 LYS A O 1
ATOM 986 N N . TYR A 1 122 ? -11.189 3.062 13.246 1.00 95.88 122 TYR A N 1
ATOM 987 C CA . TYR A 1 122 ? -12.363 2.305 13.679 1.00 95.88 122 TYR A CA 1
ATOM 988 C C . TYR A 1 122 ? -12.134 1.599 15.015 1.00 95.88 122 TYR A C 1
ATOM 990 O O . TYR A 1 122 ? -13.010 1.680 15.871 1.00 95.88 122 TYR A O 1
ATOM 998 N N . ASP A 1 123 ? -10.941 1.055 15.268 1.00 95.06 123 ASP A N 1
ATOM 999 C CA . ASP A 1 123 ? -10.613 0.467 16.572 1.00 95.06 123 ASP A CA 1
ATOM 1000 C C . ASP A 1 123 ? -10.693 1.510 17.704 1.00 95.06 123 ASP A C 1
ATOM 1002 O O . ASP A 1 123 ? -11.224 1.230 18.778 1.00 95.06 123 ASP A O 1
ATOM 1006 N N . ARG A 1 124 ? -10.217 2.747 17.476 1.00 95.38 124 ARG A N 1
ATOM 1007 C CA . ARG A 1 124 ? -10.355 3.843 18.456 1.00 95.38 124 ARG A CA 1
ATOM 1008 C C . ARG A 1 124 ? -11.815 4.216 18.710 1.00 95.38 124 ARG A C 1
ATOM 1010 O O . ARG A 1 124 ? -12.179 4.481 19.854 1.00 95.38 124 ARG A O 1
ATOM 1017 N N . ARG A 1 125 ? -12.646 4.249 17.661 1.00 95.25 125 ARG A N 1
ATOM 1018 C CA . ARG A 1 125 ? -14.082 4.543 17.791 1.00 95.25 125 ARG A CA 1
ATOM 1019 C C . ARG A 1 125 ? -14.783 3.470 18.619 1.00 95.25 125 ARG A C 1
ATOM 1021 O O . ARG A 1 125 ? -15.532 3.817 19.527 1.00 95.25 125 ARG A O 1
ATOM 1028 N N . ASP A 1 126 ? -14.511 2.203 18.328 1.00 93.12 126 ASP A N 1
ATOM 1029 C CA . ASP A 1 126 ? -15.135 1.070 19.008 1.00 93.12 126 ASP A CA 1
ATOM 1030 C C . ASP A 1 126 ? -14.716 1.023 20.491 1.00 93.12 126 ASP A C 1
ATOM 1032 O O . ASP A 1 126 ? -15.576 0.894 21.360 1.00 93.12 126 ASP A O 1
ATOM 1036 N N . LYS A 1 127 ? -13.433 1.270 20.805 1.00 93.44 127 LYS A N 1
ATOM 1037 C CA . LYS A 1 127 ? -12.950 1.410 22.195 1.00 93.44 127 LYS A CA 1
ATOM 1038 C C . LYS A 1 127 ? -13.617 2.568 22.946 1.00 93.44 127 LYS A C 1
ATOM 1040 O O . LYS A 1 127 ? -13.985 2.414 24.107 1.00 93.44 127 LYS A O 1
ATOM 1045 N N . LYS A 1 128 ? -13.790 3.729 22.298 1.00 94.88 128 LYS A N 1
ATOM 1046 C CA . LYS A 1 128 ? -14.473 4.887 22.905 1.00 94.88 128 LYS A CA 1
ATOM 1047 C C . LYS A 1 128 ? -15.947 4.586 23.190 1.00 94.88 128 LYS A C 1
ATOM 1049 O O . LYS A 1 128 ? -16.438 4.962 24.246 1.00 94.88 128 LYS A O 1
ATOM 1054 N N . ALA A 1 129 ? -16.637 3.923 22.262 1.00 92.62 129 ALA A N 1
ATOM 1055 C CA . ALA A 1 129 ? -18.037 3.545 22.433 1.00 92.62 129 ALA A CA 1
ATOM 1056 C C . ALA A 1 129 ? -18.231 2.528 23.568 1.00 92.62 129 ALA A C 1
ATOM 1058 O O . ALA A 1 129 ? -19.213 2.634 24.291 1.00 92.62 129 ALA A O 1
ATOM 1059 N N . GLN A 1 130 ? -17.291 1.592 23.748 1.00 93.88 130 GLN A N 1
ATOM 1060 C CA . GLN A 1 130 ? -17.317 0.656 24.873 1.00 93.88 130 GLN A CA 1
ATOM 1061 C C . GLN A 1 130 ? -17.157 1.387 26.212 1.00 93.88 130 GLN A C 1
ATOM 1063 O O . GLN A 1 130 ? -18.008 1.257 27.081 1.00 93.88 130 GLN A O 1
ATOM 1068 N N . LYS A 1 131 ? -16.155 2.268 26.328 1.00 93.94 131 LYS A N 1
ATOM 1069 C CA . LYS A 1 131 ? -15.909 3.046 27.554 1.00 93.94 131 LYS A CA 1
ATOM 1070 C C . LYS A 1 131 ? -17.102 3.911 27.992 1.00 93.94 131 LYS A C 1
ATOM 1072 O O . LYS A 1 131 ? -17.253 4.173 29.173 1.00 93.94 131 LYS A O 1
ATOM 1077 N N . LEU A 1 132 ? -17.927 4.381 27.053 1.00 94.81 132 LEU A N 1
ATOM 1078 C CA . LEU A 1 132 ? -19.142 5.151 27.358 1.00 94.81 132 LEU A CA 1
ATOM 1079 C C . LEU A 1 132 ? -20.305 4.291 27.869 1.00 94.81 132 LEU A C 1
ATOM 1081 O O . LEU A 1 132 ? -21.233 4.848 28.433 1.00 94.81 132 LEU A O 1
ATOM 1085 N N . LYS A 1 133 ? -20.291 2.979 27.615 1.00 92.50 133 LYS A N 1
ATOM 1086 C CA . LYS A 1 133 ? -21.297 2.041 28.133 1.00 92.50 133 LYS A CA 1
ATOM 1087 C C . LYS A 1 133 ? -20.936 1.498 29.513 1.00 92.50 133 LYS A C 1
ATOM 1089 O O . LYS A 1 133 ? -21.827 1.050 30.221 1.00 92.50 133 LYS A O 1
ATOM 1094 N N . ASP A 1 134 ? -19.646 1.503 29.844 1.00 92.88 134 ASP A N 1
ATOM 1095 C CA . ASP A 1 134 ? -19.120 0.974 31.105 1.00 92.88 134 ASP A CA 1
ATOM 1096 C C . ASP A 1 134 ? -19.120 2.026 32.245 1.00 92.88 134 ASP A C 1
ATOM 1098 O O . ASP A 1 134 ? -18.823 1.672 33.384 1.00 92.88 134 ASP A O 1
ATOM 1102 N N . ASN A 1 135 ? -19.430 3.298 31.942 1.00 84.94 135 ASN A N 1
ATOM 1103 C CA . ASN A 1 135 ? -19.573 4.416 32.893 1.00 84.94 135 ASN A CA 1
ATOM 1104 C C . ASN A 1 135 ? -21.047 4.777 33.087 1.00 84.94 135 ASN A C 1
ATOM 1106 O O . ASN A 1 135 ? -21.394 5.200 34.209 1.00 84.94 135 ASN A O 1
#